Protein AF-A0A1H2BY13-F1 (afdb_monomer)

Structure (mmCIF, N/CA/C/O backbone):
data_AF-A0A1H2BY13-F1
#
_entry.id   AF-A0A1H2BY13-F1
#
loop_
_atom_site.group_PDB
_atom_site.id
_atom_site.type_symbol
_atom_site.label_atom_id
_atom_site.label_alt_id
_atom_site.label_comp_id
_atom_site.label_asym_id
_atom_site.label_entity_id
_atom_site.label_seq_id
_atom_site.pdbx_PDB_ins_code
_atom_site.Cartn_x
_atom_site.Cartn_y
_atom_site.Cartn_z
_atom_site.occupancy
_atom_site.B_iso_or_equiv
_atom_site.auth_seq_id
_atom_site.auth_comp_id
_atom_site.auth_asym_id
_atom_site.auth_atom_id
_atom_site.pdbx_PDB_model_num
ATOM 1 N N . MET A 1 1 ? 31.111 10.810 -20.419 1.00 45.03 1 MET A N 1
ATOM 2 C CA . MET A 1 1 ? 29.692 10.407 -20.387 1.00 45.03 1 MET A CA 1
ATOM 3 C C . MET A 1 1 ? 29.324 10.200 -18.923 1.00 45.03 1 MET A C 1
ATOM 5 O O . MET A 1 1 ? 29.613 9.141 -18.387 1.00 45.03 1 MET A O 1
ATOM 9 N N . GLY A 1 2 ? 28.866 11.244 -18.228 1.00 50.44 2 GLY A N 1
ATOM 10 C CA . GLY A 1 2 ? 28.458 11.121 -16.825 1.00 50.44 2 GLY A CA 1
ATOM 11 C C . GLY A 1 2 ? 27.036 10.577 -16.769 1.00 50.44 2 GLY A C 1
ATOM 12 O O . GLY A 1 2 ? 26.141 11.202 -17.324 1.00 50.44 2 GLY A O 1
ATOM 13 N N . MET A 1 3 ? 26.831 9.406 -16.165 1.00 56.31 3 MET A N 1
ATOM 14 C CA . MET A 1 3 ? 25.494 8.964 -15.766 1.00 56.31 3 MET A CA 1
ATOM 15 C C . MET A 1 3 ? 25.081 9.818 -14.572 1.00 56.31 3 MET A C 1
ATOM 17 O O . MET A 1 3 ? 25.496 9.557 -13.445 1.00 56.31 3 MET A O 1
ATOM 21 N N . GLU A 1 4 ? 24.309 10.868 -14.823 1.00 61.22 4 GLU A N 1
ATOM 22 C CA . GLU A 1 4 ? 23.594 11.566 -13.764 1.00 61.22 4 GLU A CA 1
ATOM 23 C C . GLU A 1 4 ? 22.568 10.576 -13.205 1.00 61.22 4 GLU A C 1
ATOM 25 O O . GLU A 1 4 ? 21.625 10.182 -13.891 1.00 61.22 4 GLU A O 1
ATOM 30 N N . THR A 1 5 ? 22.795 10.083 -11.988 1.00 64.88 5 THR A N 1
ATOM 31 C CA . THR A 1 5 ? 21.822 9.235 -11.300 1.00 64.88 5 THR A CA 1
ATOM 32 C C . THR A 1 5 ? 20.569 10.070 -11.079 1.00 64.88 5 THR A C 1
ATOM 34 O O . THR A 1 5 ? 20.598 11.021 -10.292 1.00 64.88 5 THR A O 1
ATOM 37 N N . ALA A 1 6 ? 19.486 9.751 -11.788 1.00 61.69 6 ALA A N 1
ATOM 38 C CA . ALA A 1 6 ? 18.204 10.394 -11.552 1.00 61.69 6 ALA A CA 1
ATOM 39 C C . ALA A 1 6 ? 17.824 10.244 -10.065 1.00 61.69 6 ALA A C 1
ATOM 41 O O . ALA A 1 6 ? 18.093 9.198 -9.462 1.00 61.69 6 ALA A O 1
ATOM 42 N N . PRO A 1 7 ? 17.235 11.274 -9.437 1.00 69.38 7 PRO A N 1
ATOM 43 C CA . PRO A 1 7 ? 16.848 11.189 -8.039 1.00 69.38 7 PRO A CA 1
ATOM 44 C C . PRO A 1 7 ? 15.809 10.079 -7.863 1.00 69.38 7 PRO A C 1
ATOM 46 O O . PRO A 1 7 ? 14.767 10.093 -8.510 1.00 69.38 7 PRO A O 1
ATOM 49 N N . ARG A 1 8 ? 16.070 9.143 -6.944 1.00 71.44 8 ARG A N 1
ATOM 50 C CA . ARG A 1 8 ? 15.190 7.998 -6.630 1.00 71.44 8 ARG A CA 1
ATOM 51 C C . ARG A 1 8 ? 13.766 8.405 -6.213 1.00 71.44 8 ARG A C 1
ATOM 53 O O . ARG A 1 8 ? 12.843 7.607 -6.292 1.00 71.44 8 ARG A O 1
ATOM 60 N N . TRP A 1 9 ? 13.584 9.652 -5.785 1.00 85.31 9 TRP A N 1
ATOM 61 C CA . TRP A 1 9 ? 12.311 10.221 -5.342 1.00 85.31 9 TRP A CA 1
ATOM 62 C C . TRP A 1 9 ? 11.820 11.306 -6.299 1.00 85.31 9 TRP A C 1
ATOM 64 O O . TRP A 1 9 ? 11.744 12.484 -5.950 1.00 85.31 9 TRP A O 1
ATOM 74 N N . THR A 1 10 ? 11.518 10.921 -7.536 1.00 90.88 10 THR A N 1
ATOM 75 C CA . THR A 1 10 ? 10.844 11.829 -8.470 1.00 90.88 10 THR A CA 1
ATOM 76 C C . THR A 1 10 ? 9.368 11.994 -8.084 1.00 90.88 10 THR A C 1
ATOM 78 O O . THR A 1 10 ? 8.785 11.085 -7.487 1.00 90.88 10 THR A O 1
ATOM 81 N N . PRO A 1 11 ? 8.710 13.104 -8.469 1.00 92.69 11 PRO A N 1
ATOM 82 C CA . PRO A 1 11 ? 7.261 13.241 -8.314 1.00 92.69 11 PRO A CA 1
ATOM 83 C C . PRO A 1 11 ? 6.473 12.083 -8.942 1.00 92.69 11 PRO A C 1
ATOM 85 O O . PRO A 1 11 ? 5.475 11.649 -8.381 1.00 92.69 11 PRO A O 1
ATOM 88 N N . GLY A 1 12 ? 6.948 11.546 -10.073 1.00 92.81 12 GLY A N 1
ATOM 89 C CA . GLY A 1 12 ? 6.348 10.369 -10.705 1.00 92.81 12 GLY A CA 1
ATOM 90 C C . GLY A 1 12 ? 6.424 9.129 -9.815 1.00 92.81 12 GLY A C 1
ATOM 91 O O . GLY A 1 12 ? 5.421 8.449 -9.632 1.00 92.81 12 GLY A O 1
ATOM 92 N N . ARG A 1 13 ? 7.576 8.887 -9.179 1.00 91.75 13 ARG A N 1
ATOM 93 C CA . ARG A 1 13 ? 7.755 7.751 -8.267 1.00 91.75 13 ARG A CA 1
ATOM 94 C C . ARG A 1 13 ? 6.866 7.852 -7.028 1.00 91.75 13 ARG A C 1
ATOM 96 O O . ARG A 1 13 ? 6.311 6.855 -6.580 1.00 91.75 13 ARG A O 1
ATOM 103 N N . LEU A 1 14 ? 6.705 9.059 -6.486 1.00 93.25 14 LEU A N 1
ATOM 104 C CA . LEU A 1 14 ? 5.783 9.305 -5.375 1.00 93.25 14 LEU A CA 1
ATOM 105 C C . LEU A 1 14 ? 4.325 9.073 -5.796 1.00 93.25 14 LEU A C 1
ATOM 107 O O . LEU A 1 14 ? 3.577 8.438 -5.061 1.00 93.25 14 LEU A O 1
ATOM 111 N N . ALA A 1 15 ? 3.947 9.501 -7.004 1.00 95.75 15 ALA A N 1
ATOM 112 C CA . ALA A 1 15 ? 2.611 9.258 -7.538 1.00 95.75 15 ALA A CA 1
ATOM 113 C C . ALA A 1 15 ? 2.310 7.758 -7.718 1.00 95.75 15 ALA A C 1
ATOM 115 O O . ALA A 1 15 ? 1.189 7.332 -7.453 1.00 95.75 15 ALA A O 1
ATOM 116 N N . GLU A 1 16 ? 3.291 6.945 -8.123 1.00 96.19 16 GLU A N 1
ATOM 117 C CA . GLU A 1 16 ? 3.138 5.483 -8.191 1.00 96.19 16 GLU A CA 1
ATOM 118 C C . GLU A 1 16 ? 2.860 4.880 -6.806 1.00 96.19 16 GLU A C 1
ATOM 120 O O . GLU A 1 16 ? 1.935 4.081 -6.653 1.00 96.19 16 GLU A O 1
ATOM 125 N N . ILE A 1 17 ? 3.604 5.299 -5.777 1.00 96.25 17 ILE A N 1
ATOM 126 C CA . ILE A 1 17 ? 3.378 4.848 -4.394 1.00 96.25 17 ILE A CA 1
ATOM 127 C C . ILE A 1 17 ? 1.970 5.232 -3.922 1.00 96.25 17 ILE A C 1
ATOM 129 O O . ILE A 1 17 ? 1.260 4.383 -3.380 1.00 96.25 17 ILE A O 1
ATOM 133 N N . ASP A 1 18 ? 1.538 6.468 -4.177 1.00 97.00 18 ASP A N 1
ATOM 134 C CA . ASP A 1 18 ? 0.199 6.944 -3.811 1.00 97.00 18 ASP A CA 1
ATOM 135 C C . ASP A 1 18 ? -0.908 6.150 -4.519 1.00 97.00 18 ASP A C 1
ATOM 137 O O . ASP A 1 18 ? -1.909 5.784 -3.898 1.00 97.00 18 ASP A O 1
ATOM 141 N N . GLN A 1 19 ? -0.727 5.822 -5.802 1.00 97.88 19 GLN A N 1
ATOM 142 C CA . GLN A 1 19 ? -1.664 4.976 -6.547 1.00 97.88 19 GLN A CA 1
ATOM 143 C C . GLN A 1 19 ? -1.749 3.570 -5.950 1.00 97.88 19 GLN A C 1
ATOM 145 O O . GLN A 1 19 ? -2.846 3.036 -5.758 1.00 97.88 19 GLN A O 1
ATOM 150 N N . HIS A 1 20 ? -0.608 2.970 -5.609 1.00 98.19 20 HIS 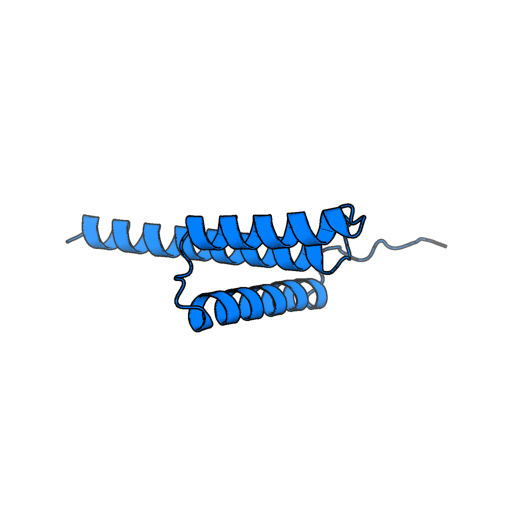A N 1
ATOM 151 C CA . HIS A 1 20 ? -0.590 1.669 -4.954 1.00 98.19 20 HIS A CA 1
ATOM 152 C C . HIS A 1 20 ? -1.244 1.715 -3.572 1.00 98.19 20 HIS A C 1
ATOM 154 O O . HIS A 1 20 ? -2.005 0.799 -3.261 1.00 98.19 20 HIS A O 1
ATOM 160 N N . ALA A 1 21 ? -1.008 2.763 -2.779 1.00 97.94 21 ALA A N 1
ATOM 161 C CA . ALA A 1 21 ? -1.653 2.968 -1.485 1.00 97.94 21 ALA A CA 1
ATOM 162 C C . ALA A 1 21 ? -3.178 3.104 -1.627 1.00 97.94 21 ALA A C 1
ATOM 164 O O . ALA A 1 21 ? -3.922 2.420 -0.923 1.00 97.94 21 ALA A O 1
ATOM 165 N N . ALA A 1 22 ? -3.659 3.907 -2.583 1.00 97.88 22 ALA A N 1
ATOM 166 C CA . ALA A 1 22 ? -5.087 4.028 -2.875 1.00 97.88 22 ALA A CA 1
ATOM 167 C C . ALA A 1 22 ? -5.702 2.663 -3.216 1.00 97.88 22 ALA A C 1
ATOM 169 O O . ALA A 1 22 ? -6.692 2.260 -2.613 1.00 97.88 22 ALA A O 1
ATOM 170 N N . ALA A 1 23 ? -5.050 1.894 -4.086 1.00 98.19 23 ALA A N 1
ATOM 171 C CA . ALA A 1 23 ? -5.529 0.570 -4.452 1.00 98.19 23 ALA A CA 1
ATOM 172 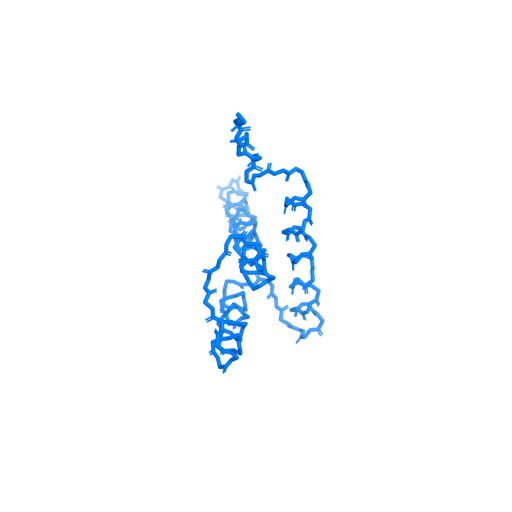C C . ALA A 1 23 ? -5.433 -0.469 -3.311 1.00 98.19 23 ALA A C 1
ATOM 174 O O . ALA A 1 23 ? -6.149 -1.461 -3.355 1.00 98.19 23 ALA A O 1
ATOM 175 N N . VAL A 1 24 ? -4.545 -0.323 -2.317 1.00 98.06 24 VAL A N 1
ATOM 176 C CA . VAL A 1 24 ? -4.559 -1.186 -1.112 1.00 98.06 24 VAL A CA 1
ATOM 177 C C . VAL A 1 24 ? -5.760 -0.837 -0.248 1.00 98.06 24 VAL A C 1
ATOM 179 O O . VAL A 1 24 ? -6.504 -1.729 0.156 1.00 98.06 24 VAL A O 1
ATOM 182 N N . ARG A 1 25 ? -5.957 0.460 0.013 1.00 96.19 25 ARG A N 1
ATOM 183 C CA . ARG A 1 25 ? -7.088 0.950 0.800 1.00 96.19 25 ARG A CA 1
ATOM 184 C C . ARG A 1 25 ? -8.401 0.464 0.213 1.00 96.19 25 ARG A C 1
ATOM 186 O O . ARG A 1 25 ? -9.234 -0.045 0.952 1.00 96.19 25 ARG A O 1
ATOM 193 N N . ASP A 1 26 ? -8.569 0.628 -1.092 1.00 97.06 26 ASP A N 1
ATOM 194 C CA . ASP A 1 26 ? -9.819 0.294 -1.758 1.00 97.06 26 ASP A CA 1
ATOM 195 C C . ASP A 1 26 ? -10.094 -1.218 -1.672 1.00 97.06 26 ASP A C 1
ATOM 197 O O . ASP A 1 26 ? -11.218 -1.592 -1.363 1.00 97.06 26 ASP A O 1
ATOM 201 N N . ILE A 1 27 ? -9.078 -2.083 -1.823 1.00 96.62 27 ILE A N 1
ATOM 202 C CA . ILE A 1 27 ? -9.228 -3.535 -1.600 1.00 96.62 27 ILE A CA 1
ATOM 203 C C . ILE A 1 27 ? -9.677 -3.827 -0.170 1.00 96.62 27 ILE A C 1
ATOM 205 O O . ILE A 1 27 ? -10.701 -4.468 0.026 1.00 96.62 27 ILE A O 1
ATOM 209 N N . LEU A 1 28 ? -8.947 -3.324 0.829 1.00 95.50 28 LEU A N 1
ATOM 210 C CA . LEU A 1 28 ? -9.251 -3.632 2.226 1.00 95.50 28 LEU A CA 1
ATOM 211 C C . LEU A 1 28 ? -10.654 -3.161 2.615 1.00 95.50 28 LEU A C 1
ATOM 213 O O . LEU A 1 28 ? -11.411 -3.924 3.206 1.00 95.50 28 LEU A O 1
ATOM 217 N N . VAL A 1 29 ? -11.023 -1.938 2.227 1.00 92.44 29 VAL A N 1
ATOM 218 C CA . VAL A 1 29 ? -12.345 -1.372 2.520 1.00 92.44 29 VAL A CA 1
ATOM 219 C C . VAL A 1 29 ? -13.458 -2.157 1.824 1.00 92.44 29 VAL A C 1
ATOM 221 O O . VAL A 1 29 ? -14.491 -2.412 2.443 1.00 92.44 29 VAL A O 1
ATOM 224 N N . LEU A 1 30 ? -13.269 -2.554 0.561 1.00 92.06 30 LEU A N 1
ATOM 225 C CA . LEU A 1 30 ? -14.261 -3.342 -0.180 1.00 92.06 30 LEU A CA 1
ATOM 226 C C . LEU A 1 30 ? -14.404 -4.769 0.366 1.00 92.06 30 LEU A C 1
ATOM 228 O O . LEU A 1 30 ? -15.513 -5.300 0.369 1.00 92.06 30 LEU A O 1
ATOM 232 N N . ASP A 1 31 ? -13.326 -5.345 0.897 1.00 90.06 31 ASP A N 1
ATOM 233 C CA . ASP A 1 31 ? -13.321 -6.662 1.546 1.00 90.06 31 ASP A CA 1
ATOM 234 C C . ASP A 1 31 ? -13.891 -6.624 2.981 1.00 90.06 31 ASP A C 1
ATOM 236 O O . ASP A 1 31 ? -13.950 -7.642 3.671 1.00 90.06 31 ASP A O 1
ATOM 240 N N . GLY A 1 32 ? -14.340 -5.454 3.453 1.00 86.06 32 GLY A N 1
ATOM 241 C CA . GLY A 1 32 ? -14.889 -5.267 4.799 1.00 86.06 32 GLY A CA 1
ATOM 242 C C . GLY A 1 32 ? -13.824 -5.206 5.897 1.00 86.06 32 GLY A C 1
ATOM 243 O O . GLY A 1 32 ? -14.156 -5.212 7.085 1.00 86.06 32 GLY A O 1
ATOM 244 N N . HIS A 1 33 ? -12.550 -5.122 5.521 1.00 82.06 33 HIS A N 1
ATOM 245 C CA . HIS A 1 33 ? -11.446 -4.885 6.436 1.00 82.06 33 HIS A CA 1
ATOM 246 C C . HIS A 1 33 ? -11.241 -3.378 6.661 1.00 82.06 33 HIS A C 1
ATOM 248 O O . HIS A 1 33 ? -11.335 -2.550 5.757 1.00 82.06 33 HIS A O 1
ATOM 254 N N . GLY A 1 34 ? -10.928 -2.996 7.899 1.00 83.56 34 GLY A N 1
ATOM 255 C CA . GLY A 1 34 ? -10.447 -1.645 8.195 1.00 83.56 34 GLY A CA 1
ATOM 256 C C . GLY A 1 34 ? -8.973 -1.473 7.817 1.00 83.56 34 GLY A C 1
ATOM 257 O O . GLY A 1 34 ? -8.249 -2.449 7.640 1.00 83.56 34 GLY A O 1
ATOM 258 N N . LEU A 1 35 ? -8.482 -0.232 7.797 1.00 88.88 35 LEU A N 1
ATOM 259 C CA . LEU A 1 35 ? -7.054 0.084 7.601 1.00 88.88 35 LEU A CA 1
ATOM 260 C C . LEU A 1 35 ? -6.226 -0.076 8.890 1.00 88.88 35 LEU A C 1
ATOM 262 O O . LEU A 1 35 ? -5.296 0.685 9.147 1.00 88.88 35 LEU A O 1
ATOM 266 N N . GLY A 1 36 ? -6.597 -1.039 9.734 1.00 90.25 36 GLY A N 1
ATOM 267 C CA . GLY A 1 36 ? -5.885 -1.329 10.974 1.00 90.25 36 GLY A CA 1
ATOM 268 C C . GLY A 1 36 ? -4.518 -1.961 10.708 1.00 90.25 36 GLY A C 1
ATOM 269 O O . GLY A 1 36 ? -4.302 -2.593 9.673 1.00 90.25 36 GLY A O 1
ATOM 270 N N . SER A 1 37 ? -3.605 -1.844 11.674 1.00 90.81 37 SER A N 1
ATOM 271 C CA . SER A 1 37 ? -2.238 -2.375 11.568 1.00 90.81 37 SER A CA 1
ATOM 272 C C . SER A 1 37 ? -2.191 -3.872 11.243 1.00 90.81 37 SER A C 1
ATOM 274 O O . SER A 1 37 ? -1.361 -4.290 10.441 1.00 90.81 37 SER A O 1
ATOM 276 N N . ILE A 1 38 ? -3.107 -4.665 11.810 1.00 93.75 38 ILE A N 1
ATOM 277 C CA . ILE A 1 38 ? -3.217 -6.108 11.546 1.00 93.75 38 ILE A CA 1
ATOM 278 C C . ILE A 1 38 ? -3.606 -6.364 10.085 1.00 93.75 38 ILE A C 1
ATOM 280 O O . ILE A 1 38 ? -2.906 -7.091 9.393 1.00 93.75 38 ILE A O 1
ATOM 284 N N . ALA A 1 39 ? -4.663 -5.713 9.590 1.00 95.38 39 ALA A N 1
ATOM 285 C CA . ALA A 1 39 ? -5.132 -5.897 8.216 1.00 95.38 39 ALA A CA 1
ATOM 286 C C . ALA A 1 39 ? -4.078 -5.470 7.181 1.00 95.38 39 ALA A C 1
ATOM 288 O O . ALA A 1 39 ? -3.868 -6.155 6.183 1.00 95.38 39 ALA A O 1
ATOM 289 N N . LEU A 1 40 ? -3.369 -4.366 7.441 1.00 96.94 40 LEU A N 1
ATOM 290 C CA . LEU A 1 40 ? -2.266 -3.906 6.595 1.00 96.94 40 LEU A CA 1
ATOM 291 C C . LEU A 1 40 ? -1.083 -4.889 6.605 1.00 96.94 40 LEU A C 1
ATOM 293 O O . LEU A 1 40 ? -0.504 -5.154 5.552 1.00 96.94 40 LEU A O 1
ATOM 297 N N . ALA A 1 41 ? -0.735 -5.450 7.768 1.00 96.75 41 ALA A N 1
ATOM 298 C CA . ALA A 1 41 ? 0.341 -6.433 7.888 1.00 96.75 41 ALA A CA 1
ATOM 299 C C . ALA A 1 41 ? -0.003 -7.763 7.200 1.00 96.75 41 ALA A C 1
ATOM 301 O O . ALA A 1 41 ? 0.846 -8.331 6.513 1.00 96.75 41 ALA A O 1
ATOM 302 N N . ASP A 1 42 ? -1.241 -8.237 7.342 1.00 97.31 42 ASP A N 1
ATOM 303 C CA . ASP A 1 42 ? -1.710 -9.453 6.675 1.00 97.31 42 ASP A CA 1
ATOM 304 C C . ASP A 1 42 ? -1.757 -9.264 5.156 1.00 97.31 42 ASP A C 1
ATOM 306 O O . ASP A 1 42 ? -1.295 -10.130 4.411 1.00 97.31 42 ASP A O 1
ATOM 310 N N . TYR A 1 43 ? -2.209 -8.095 4.690 1.00 97.75 43 TYR A N 1
ATOM 311 C CA . TYR A 1 43 ? -2.164 -7.739 3.275 1.00 97.75 43 TYR A CA 1
ATOM 312 C C . TYR A 1 43 ? -0.730 -7.744 2.722 1.00 97.75 43 TYR A C 1
ATOM 314 O O . TYR A 1 43 ? -0.469 -8.355 1.685 1.00 97.75 43 TYR A O 1
ATOM 322 N N . ALA A 1 44 ? 0.209 -7.090 3.417 1.00 97.75 44 ALA A N 1
ATOM 323 C CA . ALA A 1 44 ? 1.615 -7.059 3.014 1.00 97.75 44 ALA A CA 1
ATOM 324 C C . ALA A 1 44 ? 2.224 -8.464 2.948 1.00 97.75 44 ALA A C 1
ATOM 326 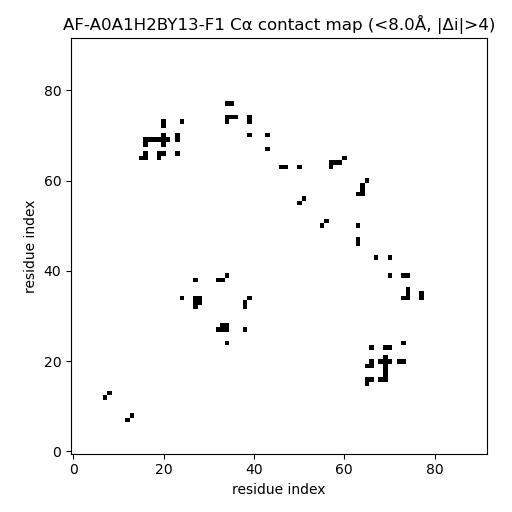O O . ALA A 1 44 ? 2.876 -8.798 1.960 1.00 97.75 44 ALA A O 1
ATOM 327 N N . ARG A 1 45 ? 1.958 -9.304 3.957 1.00 97.62 45 ARG A N 1
ATOM 328 C CA . ARG A 1 45 ? 2.437 -10.689 3.983 1.00 97.62 45 ARG A CA 1
ATOM 329 C C . ARG A 1 45 ? 1.896 -11.493 2.803 1.00 97.62 45 ARG A C 1
ATOM 331 O O . ARG A 1 45 ? 2.678 -12.138 2.120 1.00 97.62 45 ARG A O 1
ATOM 338 N N . GLY A 1 46 ? 0.599 -11.397 2.506 1.00 97.62 46 GLY A N 1
ATOM 339 C CA . GLY A 1 46 ? 0.012 -12.092 1.356 1.00 97.62 46 GLY A CA 1
ATOM 340 C C . GLY A 1 46 ? 0.616 -11.656 0.016 1.00 97.62 46 GLY A C 1
ATOM 341 O O . GLY A 1 46 ? 0.855 -12.488 -0.857 1.00 97.62 46 GLY A O 1
ATOM 342 N N . VAL A 1 47 ? 0.915 -10.361 -0.139 1.00 97.38 47 VAL A N 1
ATOM 343 C CA . VAL A 1 47 ? 1.624 -9.841 -1.319 1.00 97.38 47 VAL A CA 1
ATOM 344 C C . VAL A 1 47 ? 3.032 -10.431 -1.428 1.00 97.38 47 VAL A C 1
ATOM 346 O O . VAL A 1 47 ? 3.412 -10.882 -2.509 1.00 97.38 47 VAL A O 1
ATOM 349 N N . GLU A 1 48 ? 3.795 -10.454 -0.332 1.00 96.19 48 GLU A N 1
ATOM 350 C CA . GLU A 1 48 ? 5.136 -11.046 -0.309 1.00 96.19 48 GLU A CA 1
ATOM 351 C C . GLU A 1 48 ? 5.109 -12.546 -0.602 1.00 96.19 48 GLU A C 1
ATOM 353 O O . GLU A 1 48 ? 5.907 -13.006 -1.414 1.00 96.19 48 GLU A O 1
ATOM 358 N N . ASP A 1 49 ? 4.200 -13.299 0.014 1.00 97.31 49 ASP A N 1
ATOM 359 C CA . ASP A 1 49 ? 4.112 -14.752 -0.144 1.00 97.31 49 ASP A CA 1
ATOM 360 C C . ASP A 1 49 ? 3.870 -15.124 -1.614 1.00 97.31 49 ASP A C 1
ATOM 362 O O . ASP A 1 49 ? 4.671 -15.849 -2.210 1.00 97.31 49 ASP A O 1
ATOM 366 N N . VAL A 1 50 ? 2.850 -14.528 -2.244 1.00 97.06 50 VAL A N 1
ATOM 367 C CA . VAL A 1 50 ? 2.535 -14.762 -3.665 1.00 97.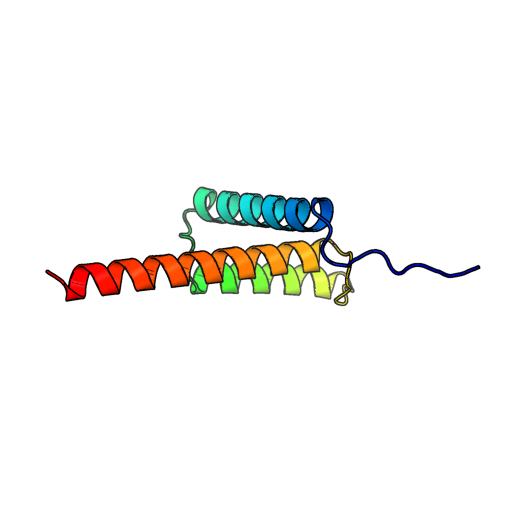06 50 VAL A CA 1
ATOM 368 C C . VAL A 1 50 ? 3.692 -14.333 -4.573 1.00 97.06 50 VAL A C 1
ATOM 370 O O . VAL A 1 50 ? 4.028 -15.024 -5.537 1.00 97.06 50 VAL A O 1
ATOM 373 N N . ALA A 1 51 ? 4.335 -13.201 -4.277 1.00 96.06 51 ALA A N 1
ATOM 374 C CA . ALA A 1 51 ? 5.467 -12.730 -5.064 1.00 96.06 51 ALA A CA 1
ATOM 375 C C . ALA A 1 51 ? 6.668 -13.686 -4.953 1.00 96.06 51 ALA A C 1
ATOM 377 O O . ALA A 1 51 ? 7.283 -14.032 -5.967 1.00 96.06 51 ALA A O 1
ATOM 378 N N . ARG A 1 52 ? 6.997 -14.144 -3.740 1.00 95.50 52 ARG A N 1
ATOM 379 C CA . ARG A 1 52 ? 8.120 -15.058 -3.477 1.00 95.50 52 ARG A CA 1
ATOM 380 C C . ARG A 1 52 ? 7.903 -16.424 -4.110 1.00 95.50 52 ARG A C 1
ATOM 382 O O . ARG A 1 52 ? 8.850 -16.967 -4.675 1.00 95.50 52 ARG A O 1
ATOM 389 N N . GLU A 1 53 ? 6.680 -16.949 -4.081 1.00 96.31 53 GLU A N 1
ATOM 390 C CA . GLU A 1 53 ? 6.307 -18.158 -4.828 1.00 96.31 53 GLU A CA 1
ATOM 391 C C . GLU A 1 53 ? 6.559 -17.994 -6.336 1.00 96.31 53 GLU A C 1
ATOM 393 O O . GLU A 1 53 ? 7.001 -18.929 -7.004 1.00 96.31 53 GLU A O 1
ATOM 398 N N . GLY A 1 54 ? 6.366 -16.780 -6.860 1.00 93.31 54 GLY A N 1
ATOM 399 C CA . GLY A 1 54 ? 6.695 -16.395 -8.234 1.00 93.31 54 GLY A CA 1
ATOM 400 C C . GLY A 1 54 ? 8.178 -16.100 -8.506 1.00 93.31 54 GLY A C 1
ATOM 401 O O . GLY A 1 54 ? 8.513 -15.682 -9.614 1.00 93.31 54 GLY A O 1
ATOM 402 N N . GLY A 1 55 ? 9.076 -16.292 -7.534 1.00 95.06 55 GLY A N 1
ATOM 403 C CA . GLY A 1 55 ? 10.514 -16.031 -7.678 1.00 95.06 55 GLY A CA 1
ATOM 404 C C . GLY A 1 55 ? 10.917 -14.560 -7.528 1.00 95.06 55 GLY A C 1
ATOM 405 O O . GLY A 1 55 ? 12.029 -14.182 -7.914 1.00 95.06 55 GLY A O 1
ATOM 406 N N . TRP A 1 56 ? 10.039 -13.717 -6.982 1.00 94.38 56 TRP A N 1
ATOM 407 C CA . TRP A 1 56 ? 10.346 -12.315 -6.719 1.00 94.38 56 TRP A CA 1
ATOM 408 C C . TRP A 1 56 ? 11.462 -12.146 -5.684 1.00 94.38 56 TRP A C 1
ATOM 410 O O . TRP A 1 56 ? 11.551 -12.873 -4.693 1.00 94.38 56 TRP A O 1
ATOM 420 N N . HIS A 1 57 ? 12.283 -11.124 -5.919 1.00 90.50 57 HIS A N 1
ATOM 421 C CA . HIS A 1 57 ? 13.286 -10.613 -4.996 1.00 90.50 57 HIS A CA 1
ATOM 422 C C . HIS A 1 57 ? 13.149 -9.080 -4.952 1.00 90.50 57 HIS A C 1
ATOM 424 O O . HIS A 1 57 ? 12.935 -8.490 -6.014 1.00 90.50 57 HIS A O 1
ATOM 430 N N . PRO A 1 58 ? 13.289 -8.429 -3.781 1.00 86.06 58 PRO A N 1
ATOM 431 C CA . PRO A 1 58 ? 13.120 -6.979 -3.665 1.00 86.06 58 PRO A CA 1
ATOM 432 C C . PRO A 1 58 ? 14.072 -6.178 -4.564 1.00 86.06 58 PRO A C 1
ATOM 434 O O . PRO A 1 58 ? 15.274 -6.459 -4.594 1.00 86.06 58 PRO A O 1
ATOM 437 N N . GL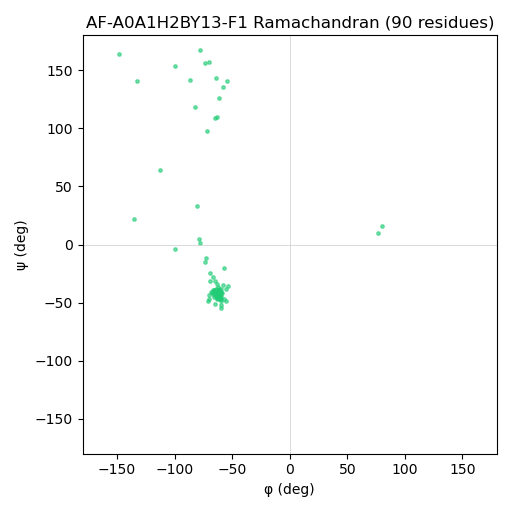Y A 1 59 ? 13.552 -5.154 -5.247 1.00 81.62 59 GLY A N 1
ATOM 438 C CA . GLY A 1 59 ? 14.324 -4.226 -6.073 1.00 81.62 59 GLY 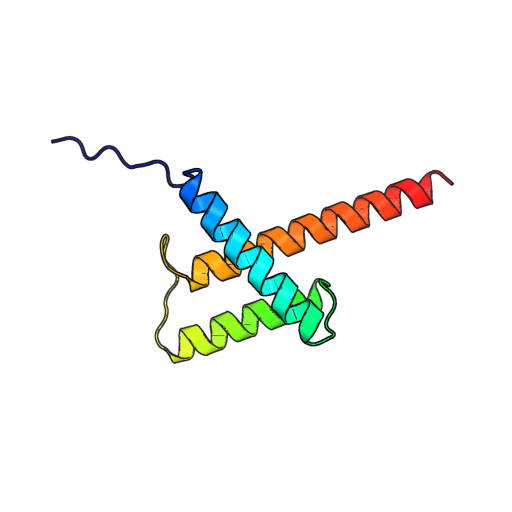A CA 1
ATOM 439 C C . GLY A 1 59 ? 13.730 -2.814 -6.112 1.00 81.62 59 GLY A C 1
ATOM 440 O O . GLY A 1 59 ? 12.580 -2.584 -5.751 1.00 81.62 59 GLY A O 1
ATOM 441 N N . ASP A 1 60 ? 14.524 -1.838 -6.558 1.00 68.25 60 ASP A N 1
ATOM 442 C CA . ASP A 1 60 ? 14.169 -0.416 -6.422 1.00 68.25 60 ASP A CA 1
ATOM 443 C C . ASP A 1 60 ? 13.038 0.059 -7.355 1.00 68.25 60 ASP A C 1
ATOM 445 O O . ASP A 1 60 ? 12.4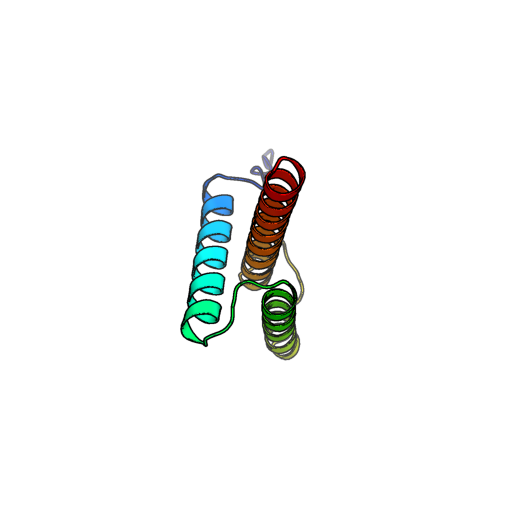81 1.125 -7.100 1.00 68.25 60 ASP A O 1
ATOM 449 N N . ASP A 1 61 ? 12.633 -0.735 -8.359 1.00 77.88 61 ASP A N 1
ATOM 450 C CA . ASP A 1 61 ? 11.673 -0.353 -9.415 1.00 77.88 61 ASP A CA 1
ATOM 451 C C . ASP A 1 61 ? 10.596 -1.405 -9.738 1.00 77.88 61 ASP A C 1
ATOM 453 O O . ASP A 1 61 ? 9.987 -1.380 -10.806 1.00 77.88 61 ASP A O 1
ATOM 457 N N . ASP A 1 62 ? 10.311 -2.323 -8.812 1.00 90.81 62 ASP A N 1
ATOM 458 C CA . ASP A 1 62 ? 9.273 -3.335 -9.015 1.00 90.81 62 ASP A CA 1
ATOM 459 C C . ASP A 1 62 ? 7.939 -2.984 -8.329 1.00 90.81 62 ASP A C 1
ATOM 461 O O . ASP A 1 62 ? 7.878 -2.244 -7.342 1.00 90.81 62 ASP A O 1
ATOM 465 N N . TRP A 1 63 ? 6.843 -3.517 -8.877 1.00 94.31 63 TRP A N 1
ATOM 466 C CA . TRP A 1 63 ? 5.492 -3.210 -8.406 1.00 94.31 63 TRP A CA 1
ATOM 467 C C . TRP A 1 63 ? 5.215 -3.741 -6.991 1.00 94.31 63 TRP A C 1
ATOM 469 O O . TRP A 1 63 ? 4.399 -3.155 -6.284 1.00 94.31 63 TRP A O 1
ATOM 479 N N . VAL A 1 64 ? 5.879 -4.823 -6.562 1.00 97.06 64 VAL A N 1
ATOM 480 C CA . VAL A 1 64 ? 5.715 -5.393 -5.216 1.00 97.06 64 VAL A CA 1
ATOM 481 C C . VAL A 1 64 ? 6.342 -4.443 -4.203 1.00 97.06 64 VAL A C 1
ATOM 483 O O . VAL A 1 64 ? 5.687 -4.062 -3.237 1.00 97.06 64 VAL A O 1
ATOM 486 N N . SER A 1 65 ? 7.556 -3.959 -4.471 1.00 95.38 65 SER A N 1
ATOM 487 C CA . SER A 1 65 ? 8.222 -2.950 -3.641 1.00 95.38 65 SER A CA 1
ATOM 488 C C . SER A 1 65 ? 7.414 -1.649 -3.554 1.00 95.38 65 SER A C 1
ATOM 490 O O . SER A 1 65 ? 7.242 -1.103 -2.462 1.00 95.38 65 SER A O 1
ATOM 492 N N . LEU A 1 66 ? 6.834 -1.185 -4.668 1.00 95.88 66 LEU A N 1
ATOM 493 C CA . LEU A 1 66 ? 5.905 -0.046 -4.670 1.00 95.88 66 LEU A CA 1
ATOM 494 C C . LEU A 1 66 ? 4.646 -0.309 -3.828 1.00 95.88 66 LEU A C 1
ATOM 496 O O . LEU A 1 66 ? 4.215 0.555 -3.062 1.00 95.88 66 LEU A O 1
ATOM 500 N N . ARG A 1 67 ? 4.061 -1.506 -3.947 1.00 97.62 67 ARG A N 1
ATOM 501 C CA . ARG A 1 67 ? 2.874 -1.918 -3.189 1.00 97.62 67 ARG A CA 1
ATOM 502 C C . ARG A 1 67 ? 3.149 -1.924 -1.690 1.00 97.62 67 ARG A C 1
ATOM 504 O O . ARG A 1 67 ? 2.360 -1.362 -0.934 1.00 97.62 67 ARG A O 1
ATOM 511 N N . LEU A 1 68 ? 4.272 -2.505 -1.274 1.00 97.12 68 LEU A N 1
ATOM 512 C CA . LEU A 1 68 ? 4.699 -2.563 0.123 1.00 97.12 68 LEU A CA 1
ATOM 513 C C . LEU A 1 68 ? 5.036 -1.169 0.672 1.00 97.12 68 LEU A C 1
ATOM 515 O O . LEU A 1 68 ? 4.638 -0.843 1.790 1.00 97.12 68 LEU A O 1
ATOM 519 N N . ALA A 1 69 ? 5.667 -0.300 -0.124 1.00 95.94 69 ALA A N 1
ATOM 520 C CA . ALA A 1 69 ? 5.860 1.102 0.247 1.00 95.94 69 ALA A CA 1
ATOM 521 C C . ALA A 1 69 ? 4.518 1.825 0.475 1.00 95.94 69 ALA A C 1
ATOM 523 O O . ALA A 1 69 ? 4.373 2.558 1.455 1.00 95.94 69 ALA A O 1
ATOM 524 N N . GLY A 1 70 ? 3.516 1.569 -0.374 1.00 97.12 70 GLY A N 1
ATOM 525 C CA . GLY A 1 70 ? 2.155 2.078 -0.193 1.00 97.12 70 GLY A CA 1
ATOM 526 C C . GLY A 1 70 ? 1.487 1.578 1.096 1.00 97.12 70 GLY A C 1
ATOM 527 O O . GLY A 1 70 ? 0.834 2.358 1.788 1.00 97.12 70 GLY A O 1
ATOM 528 N N . VAL A 1 71 ? 1.697 0.313 1.480 1.00 97.94 71 VAL A N 1
ATOM 529 C CA . VAL A 1 71 ? 1.221 -0.221 2.773 1.00 97.94 71 VAL A CA 1
ATOM 530 C C . VAL A 1 71 ? 1.879 0.508 3.947 1.00 97.94 71 VAL A C 1
ATOM 532 O O . VAL A 1 71 ? 1.184 0.927 4.874 1.00 97.94 71 VAL A O 1
ATOM 535 N N . CYS A 1 72 ? 3.198 0.717 3.899 1.00 96.62 72 CYS A N 1
ATOM 536 C CA . CYS A 1 72 ? 3.918 1.479 4.922 1.00 96.62 72 CYS A CA 1
ATOM 537 C C . CYS A 1 72 ? 3.378 2.910 5.048 1.00 96.62 72 CYS A C 1
ATOM 539 O O . CYS A 1 72 ? 3.200 3.401 6.163 1.00 96.62 72 CYS A O 1
ATOM 541 N N . LEU A 1 73 ? 3.075 3.568 3.924 1.00 96.06 73 LEU A N 1
ATOM 542 C CA . LEU A 1 73 ? 2.476 4.903 3.916 1.00 96.06 73 LEU A CA 1
ATOM 543 C C . LEU A 1 73 ? 1.120 4.926 4.637 1.00 96.06 73 LEU A C 1
ATOM 545 O O . LEU A 1 73 ? 0.900 5.782 5.495 1.00 96.06 73 LEU A O 1
ATOM 549 N N . LEU A 1 74 ? 0.240 3.963 4.349 1.00 96.19 74 LEU A N 1
ATOM 550 C CA . LEU A 1 74 ? -1.055 3.837 5.028 1.00 96.19 74 LEU A CA 1
ATOM 551 C C . LEU A 1 74 ? -0.897 3.578 6.531 1.00 96.19 74 LEU A C 1
ATOM 553 O O . LEU A 1 74 ? -1.600 4.190 7.333 1.00 96.19 74 LEU A O 1
ATOM 557 N N . ALA A 1 75 ? 0.043 2.714 6.922 1.00 95.19 75 ALA A N 1
ATOM 558 C CA . ALA A 1 75 ? 0.306 2.410 8.326 1.00 95.19 75 ALA A CA 1
ATOM 559 C C . ALA A 1 75 ? 0.797 3.646 9.099 1.00 95.19 75 ALA A C 1
ATOM 561 O O . ALA A 1 75 ? 0.332 3.911 10.209 1.00 95.19 75 ALA A O 1
ATOM 562 N N . MET A 1 76 ? 1.692 4.438 8.498 1.00 92.50 76 MET A N 1
ATOM 563 C CA . MET A 1 76 ? 2.171 5.693 9.087 1.00 92.50 76 MET A CA 1
ATOM 564 C C . MET A 1 76 ? 1.049 6.729 9.214 1.00 92.50 76 MET A C 1
ATOM 566 O O . MET A 1 76 ? 0.931 7.378 10.253 1.00 92.50 76 MET A O 1
ATOM 570 N N . ALA A 1 77 ? 0.198 6.858 8.193 1.00 89.00 77 ALA A N 1
ATOM 571 C CA . ALA A 1 77 ? -0.939 7.774 8.224 1.00 89.00 77 ALA A CA 1
ATOM 572 C C . ALA A 1 77 ? -1.973 7.382 9.297 1.00 89.00 77 ALA A C 1
ATOM 574 O O . ALA A 1 77 ? -2.452 8.242 10.035 1.00 89.00 77 ALA A O 1
ATOM 575 N N . GLY A 1 78 ? -2.278 6.086 9.428 1.00 81.62 78 GLY A N 1
ATOM 576 C CA . GLY A 1 78 ? -3.183 5.573 10.459 1.00 81.62 78 GLY A CA 1
ATOM 577 C C . GLY A 1 78 ? -2.649 5.780 11.879 1.00 81.62 78 GLY A C 1
ATOM 578 O O . GLY A 1 78 ? -3.391 6.221 12.752 1.00 81.62 78 GLY A O 1
ATOM 579 N N . GLY A 1 79 ? -1.353 5.536 12.104 1.00 72.62 79 GLY A N 1
ATOM 580 C CA . GLY A 1 79 ? -0.712 5.792 13.399 1.00 72.62 79 GLY A CA 1
ATOM 581 C C . GLY A 1 79 ? -0.697 7.276 13.784 1.00 72.62 79 GLY A C 1
ATOM 582 O O . GLY A 1 79 ? -0.934 7.615 14.944 1.00 72.62 79 GLY A O 1
ATOM 583 N N . ALA A 1 80 ? -0.480 8.168 12.812 1.00 64.12 80 ALA A N 1
ATOM 584 C CA . ALA A 1 80 ? -0.566 9.610 13.031 1.00 64.12 80 ALA A CA 1
ATOM 585 C C . ALA A 1 80 ? -1.990 10.050 13.411 1.00 64.12 80 ALA A C 1
ATOM 587 O O . ALA A 1 80 ? -2.156 10.842 14.333 1.00 64.12 80 ALA A O 1
ATOM 588 N N . MET A 1 81 ? -3.015 9.506 12.748 1.00 67.12 81 MET A N 1
ATOM 589 C CA . MET A 1 81 ? -4.415 9.815 13.053 1.00 67.12 81 MET A CA 1
ATOM 590 C C . MET A 1 81 ? -4.833 9.320 14.444 1.00 67.12 81 MET A C 1
ATOM 592 O O . MET A 1 81 ? -5.427 10.087 15.194 1.00 67.12 81 MET A O 1
ATOM 596 N N . ALA A 1 82 ? -4.447 8.097 14.822 1.00 67.00 82 ALA A N 1
ATOM 597 C CA . ALA A 1 82 ? -4.696 7.571 16.167 1.00 67.00 82 ALA A CA 1
ATOM 598 C C . ALA A 1 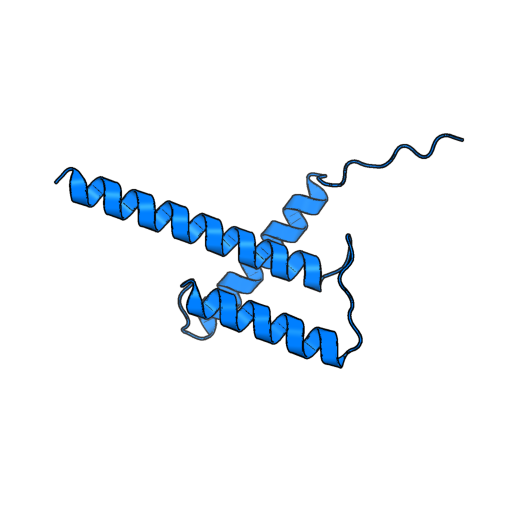82 ? -4.015 8.420 17.257 1.00 67.00 82 ALA A C 1
ATOM 600 O O . ALA A 1 82 ? -4.620 8.738 18.273 1.00 67.00 82 ALA A O 1
ATOM 601 N N . SER A 1 83 ? -2.780 8.873 17.012 1.00 62.97 83 SER A N 1
ATOM 602 C CA . SER A 1 83 ? -2.059 9.739 17.957 1.00 62.97 83 SER A CA 1
ATOM 603 C C . SER A 1 83 ? -2.720 11.115 18.137 1.00 62.97 83 SER A C 1
ATOM 605 O O . SER A 1 83 ? -2.621 11.709 19.209 1.00 62.97 83 SER A O 1
ATOM 607 N N . ILE A 1 84 ? -3.371 11.646 17.093 1.00 68.75 84 ILE A N 1
ATOM 608 C CA . ILE A 1 84 ? -4.134 12.904 17.166 1.00 68.75 84 ILE A CA 1
ATOM 609 C C . ILE A 1 84 ? -5.403 12.710 18.001 1.00 68.75 84 ILE A C 1
ATOM 611 O O . ILE A 1 84 ? -5.701 13.556 18.840 1.00 68.75 84 ILE A O 1
ATOM 615 N N . GLU A 1 85 ? -6.118 11.602 17.796 1.00 70.75 85 GLU A N 1
ATOM 616 C CA . GLU A 1 85 ? -7.323 11.253 18.560 1.00 70.75 85 GLU A CA 1
ATOM 617 C C . GLU A 1 85 ? -7.018 11.097 20.059 1.00 70.75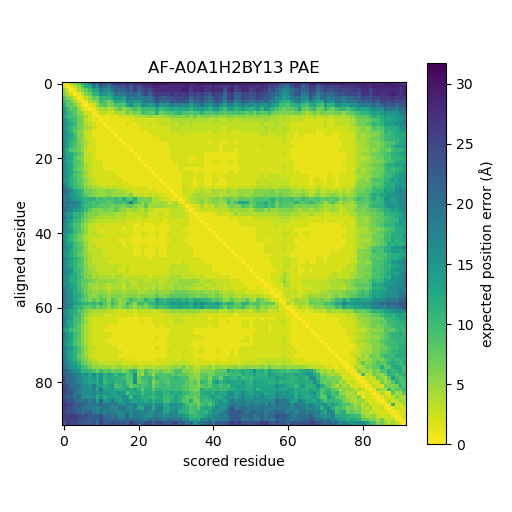 85 GLU A C 1
ATOM 619 O O . GLU A 1 85 ? -7.692 11.708 20.888 1.00 70.75 85 GLU A O 1
ATOM 624 N N . ASP A 1 86 ? -5.943 10.381 20.407 1.00 71.25 86 ASP A N 1
ATOM 625 C CA . ASP A 1 86 ? -5.477 10.249 21.795 1.00 71.25 86 ASP A CA 1
ATOM 626 C C . ASP A 1 86 ? -5.123 11.614 22.419 1.00 71.25 86 ASP A C 1
ATOM 628 O O . ASP A 1 86 ? -5.394 11.865 23.597 1.00 71.25 86 ASP A O 1
ATOM 632 N N . GLY A 1 87 ? -4.525 12.515 21.632 1.00 71.25 87 GLY A N 1
ATOM 633 C CA . GLY A 1 87 ? -4.188 13.873 22.060 1.00 71.25 87 GLY A CA 1
ATOM 634 C C . GLY A 1 87 ? -5.414 14.749 22.331 1.00 71.25 87 GLY A C 1
ATOM 635 O O . GLY A 1 87 ? -5.421 15.477 23.320 1.00 71.25 87 GLY A O 1
ATOM 636 N N . ASP A 1 88 ? -6.451 14.667 21.494 1.00 68.94 88 ASP A N 1
ATOM 637 C CA . ASP A 1 88 ? -7.715 15.399 21.679 1.00 68.94 88 ASP A CA 1
ATOM 638 C C . ASP A 1 88 ? -8.492 14.878 22.902 1.00 68.94 88 ASP A C 1
ATOM 640 O O . ASP A 1 88 ? -8.982 15.653 23.729 1.00 68.94 88 ASP A O 1
ATOM 644 N N . ALA A 1 89 ? -8.505 13.553 23.095 1.00 65.69 89 ALA A N 1
ATOM 645 C CA . ALA A 1 89 ? -9.107 12.914 24.263 1.00 65.69 89 ALA A CA 1
ATOM 646 C C . ALA A 1 89 ? -8.411 13.295 25.583 1.00 65.69 89 ALA A C 1
ATOM 648 O O . ALA A 1 89 ? -9.074 13.419 26.609 1.00 65.69 89 ALA A O 1
ATOM 649 N N . ALA A 1 90 ? -7.092 13.510 25.576 1.00 65.62 90 ALA A N 1
ATOM 650 C CA . ALA A 1 90 ? -6.339 13.929 26.761 1.00 65.62 90 ALA A CA 1
ATOM 651 C C . ALA A 1 90 ? -6.560 15.405 27.160 1.00 65.62 90 ALA A C 1
ATOM 653 O O . ALA A 1 90 ? -6.180 15.799 28.266 1.00 65.62 90 ALA A O 1
ATOM 654 N N . LEU A 1 91 ? -7.129 16.226 26.270 1.00 73.62 91 LEU A N 1
ATOM 655 C CA . LEU A 1 91 ? -7.399 17.654 26.491 1.00 73.62 91 LEU A CA 1
ATOM 656 C C . LEU A 1 91 ? -8.860 17.954 26.883 1.00 73.62 91 LEU A C 1
ATOM 658 O O . LEU A 1 91 ? -9.171 19.115 27.164 1.00 73.62 91 LEU A O 1
ATOM 662 N N . SER A 1 92 ? -9.728 16.936 26.907 1.00 63.34 92 SER A N 1
ATOM 663 C CA . SER A 1 92 ? -11.152 17.008 27.287 1.00 63.34 92 SER A CA 1
ATOM 664 C C . SER A 1 92 ? -11.394 16.580 28.735 1.00 63.34 92 SER A C 1
ATOM 666 O O . SER A 1 92 ? -12.308 17.160 29.365 1.00 63.34 92 SER A O 1
#

pLDDT: mean 86.69, std 13.44, range [45.03, 98.19]

Solvent-accessible surface area (backbone atoms only — not comparable to full-atom values): 5344 Å² total; per-residue (Å²): 136,82,83,76,78,72,70,90,78,38,74,67,56,51,49,52,25,51,51,35,25,51,55,48,50,53,50,36,52,73,72,72,39,63,86,43,69,66,53,47,51,52,51,48,48,52,52,49,53,58,38,45,77,73,68,57,73,93,53,100,85,43,70,65,49,36,39,48,50,10,46,51,50,50,48,51,53,46,53,53,51,51,55,50,53,55,52,55,62,74,75,110

Secondary structure (DSSP, 8-state):
-------SS-HHHHHHHHHHHHHHHHHHHHTT--S-HHHHHHHHHHHHHHHHHTT----TT-HHHHHHHHHHHHHHHHHHHHHHHHHHHTT-

Sequence (92 aa):
MGMETAPRWTPGRLAEIDQHAAAVRDILVLDGHGLGSIALADYARGVEDVAREGGWHPGDDDWVSLRLAGVCLLAMAGGAMASIEDGDAALS

Mean predicted aligned error: 7.09 Å

Radius of gyration: 16.45 Å; Cα contacts (8 Å, |Δi|>4): 54; chains: 1; bounding box: 45×36×48 Å

Foldseek 3Di:
DDPPPDPLDDPVLVVLLQVLLVVLCVVCVVVVHDLDPVSLVVVLVVLVVVCVVVVDDDDSDDSNVSNNSSSVVSHVVVVVVVVVVVVVVVVD

Nearest PDB structures (foldseek):
  1f44-assembly1_A  TM=3.774E-01  e=4.076E+00  Punavirus P1
  1pvp-assembly1_A-2  TM=4.588E-01  e=6.577E+00  Punavirus P1